Protein AF-A0A316JQT1-F1 (afdb_monomer_lite)

Secondary structure (DSSP, 8-state):
--PPPHHHHHHHHHHHHHHHHHHHHHHHHHS-------TTTS------------------

pLDDT: mean 76.15, std 15.29, range [52.84, 97.88]

Sequence (60 aa):
MNPLPDRTVIIGILATLGLVFALVFWYVRLAPSTEPPMLWKEQPALERPKPLQARPADLI

Structure (mmCIF, N/CA/C/O backbone):
data_AF-A0A316JQT1-F1
#
_entry.id   AF-A0A316JQT1-F1
#
loop_
_atom_site.group_PDB
_atom_site.id
_atom_site.type_symbol
_atom_site.label_atom_id
_atom_site.label_alt_id
_atom_site.label_comp_id
_atom_site.label_asym_id
_atom_site.label_entity_id
_atom_site.label_seq_id
_atom_site.pdbx_PDB_ins_code
_atom_site.Cartn_x
_atom_site.Cartn_y
_atom_site.Cartn_z
_atom_site.occupancy
_atom_site.B_iso_or_equiv
_atom_site.auth_seq_id
_atom_site.auth_comp_id
_atom_site.auth_asym_id
_atom_site.auth_atom_id
_atom_site.pdbx_PDB_model_num
ATOM 1 N N . MET A 1 1 ? 15.552 -15.835 -25.195 1.00 52.84 1 MET A N 1
ATOM 2 C CA . MET A 1 1 ? 14.971 -15.277 -23.955 1.00 52.84 1 ME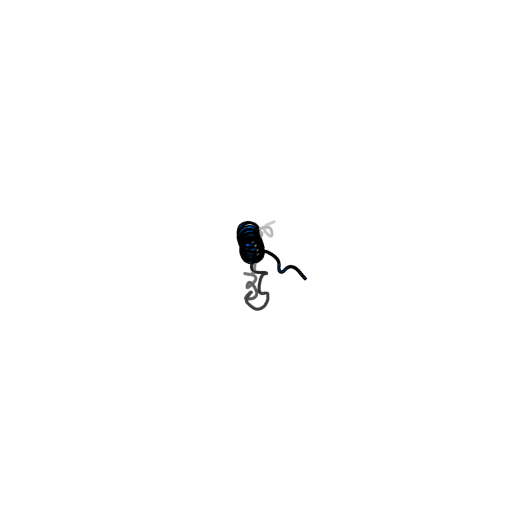T A CA 1
ATOM 3 C C . MET A 1 1 ? 15.080 -13.767 -24.055 1.00 52.84 1 MET A C 1
ATOM 5 O O . MET A 1 1 ? 16.180 -13.254 -23.919 1.00 52.84 1 MET A O 1
ATOM 9 N N . ASN A 1 2 ? 14.001 -13.081 -24.436 1.00 66.56 2 ASN A N 1
ATOM 10 C CA . ASN A 1 2 ? 14.030 -11.630 -24.624 1.00 66.56 2 ASN A CA 1
ATOM 11 C C . ASN A 1 2 ? 13.623 -10.959 -23.302 1.00 66.56 2 ASN A C 1
ATOM 13 O O . ASN A 1 2 ? 12.479 -11.163 -22.885 1.00 66.56 2 ASN A O 1
ATOM 17 N N . PRO A 1 3 ? 14.527 -10.252 -22.603 1.00 74.38 3 PRO A N 1
ATOM 18 C CA . PRO A 1 3 ? 14.170 -9.560 -21.374 1.00 74.38 3 PRO A CA 1
ATOM 19 C C . PRO A 1 3 ? 13.108 -8.501 -21.674 1.00 74.38 3 PRO A C 1
ATOM 21 O O . PRO A 1 3 ? 13.141 -7.843 -22.716 1.00 74.38 3 PRO A O 1
ATOM 24 N N . LEU A 1 4 ? 12.138 -8.359 -20.770 1.00 72.38 4 LEU A N 1
ATOM 25 C CA . LEU A 1 4 ? 11.138 -7.309 -20.905 1.00 72.38 4 LEU A CA 1
ATOM 26 C C . LEU A 1 4 ? 11.832 -5.939 -20.900 1.00 72.38 4 LEU A C 1
ATOM 28 O O . LEU A 1 4 ? 12.839 -5.770 -20.207 1.00 72.38 4 LEU A O 1
ATOM 32 N N . PRO A 1 5 ? 11.290 -4.950 -21.631 1.00 84.25 5 PRO A N 1
ATOM 33 C CA . PRO A 1 5 ? 11.795 -3.590 -21.568 1.00 84.25 5 PRO A CA 1
ATOM 34 C C . PRO A 1 5 ? 11.803 -3.109 -20.115 1.00 84.25 5 PRO A C 1
ATOM 36 O O . PRO A 1 5 ? 10.769 -3.118 -19.449 1.00 84.25 5 PRO A O 1
ATOM 39 N N . ASP A 1 6 ? 12.961 -2.658 -19.644 1.00 86.81 6 ASP A N 1
ATOM 40 C CA . ASP A 1 6 ? 13.186 -2.164 -18.279 1.00 86.81 6 ASP A CA 1
ATOM 41 C C . ASP A 1 6 ? 12.128 -1.125 -17.850 1.00 86.81 6 ASP A C 1
ATOM 43 O O . ASP A 1 6 ? 11.589 -1.147 -16.746 1.00 86.81 6 ASP A O 1
ATOM 47 N N . ARG A 1 7 ? 11.690 -0.300 -18.809 1.00 89.50 7 ARG A N 1
ATOM 48 C CA . ARG A 1 7 ? 10.607 0.680 -18.638 1.00 89.50 7 ARG A CA 1
ATOM 49 C C . ARG A 1 7 ? 9.280 0.047 -18.225 1.00 89.50 7 ARG A C 1
ATOM 51 O O . ARG A 1 7 ? 8.586 0.604 -17.385 1.00 89.50 7 ARG A O 1
ATOM 58 N N . THR A 1 8 ? 8.915 -1.097 -18.797 1.00 91.25 8 THR A N 1
ATOM 59 C CA . THR A 1 8 ? 7.670 -1.802 -18.460 1.00 91.25 8 THR A CA 1
ATOM 60 C C . THR A 1 8 ? 7.719 -2.331 -17.032 1.00 91.25 8 THR A C 1
ATOM 62 O O . THR A 1 8 ? 6.727 -2.233 -16.313 1.00 91.25 8 THR A O 1
ATOM 65 N N . VAL A 1 9 ? 8.878 -2.836 -16.604 1.00 90.50 9 VAL A N 1
ATOM 66 C CA . VAL A 1 9 ? 9.092 -3.309 -15.230 1.00 90.50 9 VAL A CA 1
ATOM 67 C C . VAL A 1 9 ? 8.973 -2.145 -14.248 1.00 90.50 9 VAL A C 1
ATOM 69 O O . VAL A 1 9 ? 8.211 -2.233 -13.287 1.00 90.50 9 VAL A O 1
ATOM 72 N N . ILE A 1 10 ? 9.639 -1.023 -14.534 1.00 94.56 10 ILE A N 1
ATOM 73 C CA . ILE A 1 10 ? 9.569 0.192 -13.710 1.00 94.56 10 ILE A CA 1
ATOM 74 C C . ILE A 1 10 ? 8.128 0.708 -13.613 1.00 94.56 10 ILE A C 1
ATOM 76 O O . ILE A 1 10 ? 7.652 0.994 -12.515 1.00 94.56 10 ILE A O 1
ATOM 80 N N . ILE A 1 11 ? 7.408 0.788 -14.735 1.00 95.88 11 ILE A N 1
ATOM 81 C CA . ILE A 1 11 ? 6.005 1.227 -14.750 1.00 95.88 11 ILE A CA 1
ATOM 82 C C . ILE A 1 11 ? 5.133 0.274 -13.926 1.00 95.88 11 ILE A C 1
ATOM 84 O O . ILE A 1 11 ? 4.305 0.741 -13.148 1.00 95.88 11 ILE A O 1
ATOM 88 N N . GLY A 1 12 ? 5.334 -1.042 -14.040 1.00 95.00 12 GLY A N 1
ATOM 89 C CA . GLY A 1 12 ? 4.608 -2.031 -13.240 1.00 95.00 12 GLY A CA 1
ATOM 90 C C . GLY A 1 12 ? 4.852 -1.868 -11.737 1.00 95.00 12 GLY A C 1
ATOM 91 O O . GLY A 1 12 ? 3.909 -1.892 -10.944 1.00 95.00 12 GLY A O 1
ATOM 92 N N . ILE A 1 13 ? 6.101 -1.624 -11.340 1.00 96.12 13 ILE A N 1
ATOM 93 C CA . ILE A 1 13 ? 6.466 -1.367 -9.942 1.00 96.12 13 ILE A CA 1
ATOM 94 C C . ILE A 1 13 ? 5.813 -0.071 -9.440 1.00 96.12 13 ILE A C 1
ATOM 96 O O . ILE A 1 13 ? 5.159 -0.074 -8.400 1.00 96.12 13 ILE A O 1
ATOM 100 N N . LEU A 1 14 ? 5.912 1.028 -10.191 1.00 97.62 14 LEU A N 1
ATOM 101 C CA . LEU A 1 14 ? 5.297 2.301 -9.800 1.00 97.62 14 LEU A CA 1
ATOM 102 C C . LEU A 1 14 ? 3.767 2.213 -9.728 1.00 97.62 14 LEU A C 1
ATOM 104 O O . LEU A 1 14 ? 3.167 2.762 -8.806 1.00 97.62 14 LEU A O 1
ATOM 108 N N . ALA A 1 15 ? 3.137 1.496 -10.660 1.00 97.50 15 ALA A N 1
ATOM 109 C CA . ALA A 1 15 ? 1.691 1.300 -10.674 1.00 97.50 15 ALA A CA 1
ATOM 110 C C . ALA A 1 15 ? 1.214 0.475 -9.473 1.00 97.50 15 ALA A C 1
ATOM 112 O O . ALA A 1 15 ? 0.242 0.849 -8.820 1.00 97.50 15 ALA A O 1
ATOM 113 N N . THR A 1 16 ? 1.908 -0.619 -9.149 1.00 97.62 16 THR A N 1
ATOM 114 C CA . THR A 1 16 ? 1.564 -1.461 -7.991 1.00 97.62 16 THR A CA 1
ATOM 115 C C . THR A 1 16 ? 1.759 -0.716 -6.672 1.00 97.62 16 THR A C 1
ATOM 117 O O . THR A 1 16 ? 0.852 -0.715 -5.841 1.00 97.62 16 THR A O 1
ATOM 120 N N . LEU A 1 17 ? 2.878 -0.004 -6.504 1.00 97.88 17 LEU A N 1
ATOM 121 C CA . LEU A 1 17 ? 3.130 0.845 -5.333 1.00 97.88 17 LEU A CA 1
ATOM 122 C C . LEU A 1 17 ? 2.078 1.948 -5.189 1.00 97.88 17 LEU A C 1
ATOM 124 O O . LEU A 1 17 ? 1.514 2.126 -4.109 1.00 97.88 17 LEU A O 1
ATOM 128 N N . GLY A 1 18 ? 1.782 2.662 -6.277 1.00 97.50 18 GLY A N 1
ATOM 129 C CA . GLY A 1 18 ? 0.784 3.728 -6.286 1.00 97.50 18 GLY A CA 1
ATOM 130 C C . GLY A 1 18 ? -0.618 3.217 -5.963 1.00 97.50 18 GLY A C 1
ATOM 131 O O . GLY A 1 18 ? -1.328 3.842 -5.178 1.00 97.50 18 GLY A O 1
ATOM 132 N N . LEU A 1 19 ? -1.001 2.058 -6.505 1.00 97.75 19 LEU A N 1
ATOM 133 C CA . LEU A 1 19 ? -2.297 1.439 -6.234 1.00 97.75 19 LEU A CA 1
ATOM 134 C C . LEU A 1 19 ? -2.432 1.028 -4.765 1.00 97.75 19 LEU A C 1
ATOM 136 O O . LEU A 1 19 ? -3.439 1.351 -4.138 1.00 97.75 19 LEU A O 1
ATOM 140 N N . VAL A 1 20 ? -1.423 0.355 -4.201 1.00 97.06 20 VAL A N 1
ATOM 141 C CA . VAL A 1 20 ? -1.424 -0.032 -2.780 1.00 97.06 20 VAL A CA 1
ATOM 142 C C . VAL A 1 20 ? -1.491 1.208 -1.891 1.00 97.06 20 VAL A C 1
ATOM 144 O O . VAL A 1 20 ? -2.304 1.255 -0.969 1.00 97.06 20 VAL A O 1
ATOM 147 N N . PHE A 1 21 ? -0.700 2.239 -2.195 1.00 96.44 21 PHE A N 1
ATOM 148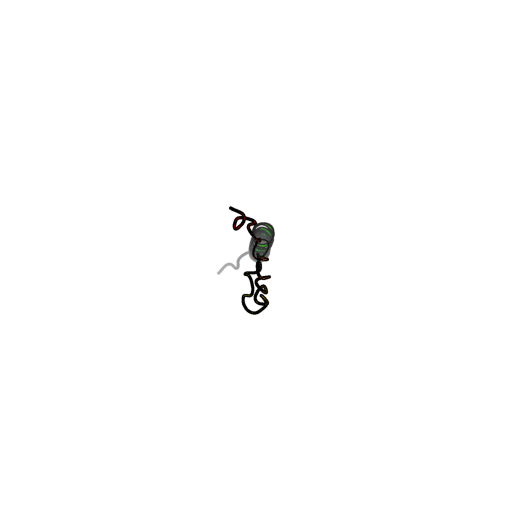 C CA . PHE A 1 21 ? -0.722 3.498 -1.454 1.00 96.44 21 PHE A CA 1
ATOM 149 C C . PHE A 1 21 ? -2.097 4.178 -1.519 1.00 96.44 21 PHE A C 1
ATOM 151 O O . PHE A 1 21 ? -2.634 4.586 -0.489 1.00 96.44 21 PHE A O 1
ATOM 158 N N . ALA A 1 22 ? -2.698 4.248 -2.708 1.00 96.25 22 ALA A N 1
ATOM 159 C CA . ALA A 1 22 ? -4.027 4.815 -2.904 1.00 96.25 22 ALA A CA 1
ATOM 160 C C . ALA A 1 22 ? -5.097 4.040 -2.125 1.00 96.25 22 ALA A C 1
ATOM 162 O O . ALA A 1 22 ? -5.929 4.661 -1.468 1.00 96.25 22 ALA A O 1
ATOM 163 N N . LEU A 1 23 ? -5.053 2.705 -2.144 1.00 95.75 23 LEU A N 1
ATOM 164 C CA . LEU A 1 23 ? -5.983 1.853 -1.399 1.00 95.75 23 LEU A CA 1
ATOM 165 C C . LEU A 1 23 ? -5.871 2.062 0.112 1.00 95.75 23 LEU A C 1
ATOM 167 O O . LEU A 1 23 ? -6.893 2.220 0.774 1.00 95.75 23 LEU A O 1
ATOM 171 N N . VAL A 1 24 ? -4.654 2.105 0.659 1.00 92.88 24 VAL A N 1
ATOM 172 C CA . VAL A 1 24 ? -4.437 2.347 2.095 1.00 92.88 24 VAL A CA 1
ATOM 173 C C . VAL A 1 24 ? -4.914 3.744 2.484 1.00 92.88 2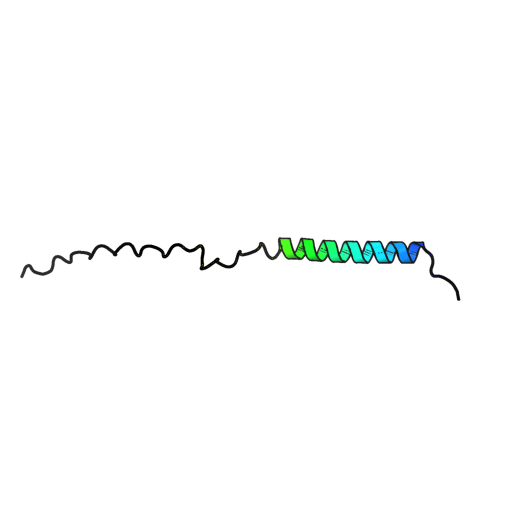4 VAL A C 1
ATOM 175 O O . VAL A 1 24 ? -5.648 3.892 3.460 1.00 92.88 24 VAL A O 1
ATOM 178 N N . PHE A 1 25 ? -4.550 4.765 1.706 1.00 91.62 25 PHE A N 1
ATOM 179 C CA . PHE A 1 25 ? -4.987 6.139 1.948 1.00 91.62 25 PHE A CA 1
ATOM 180 C C . PHE A 1 25 ? -6.514 6.261 1.907 1.00 91.62 25 PHE A C 1
ATOM 182 O O . PHE A 1 25 ? -7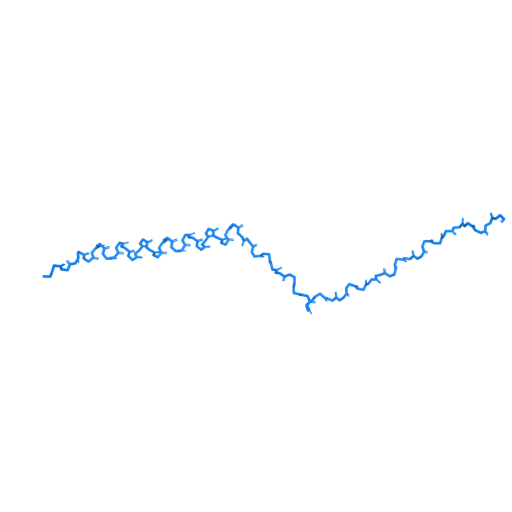.122 6.886 2.777 1.00 91.62 25 PHE A O 1
ATOM 189 N N . TRP A 1 26 ? -7.141 5.621 0.921 1.00 92.00 26 TRP A N 1
ATOM 190 C CA . TRP A 1 26 ? -8.590 5.573 0.781 1.00 92.00 26 TRP A CA 1
ATOM 191 C C . TRP A 1 26 ? -9.255 4.842 1.950 1.00 92.00 26 TRP A C 1
ATOM 193 O O . TRP A 1 26 ? -10.239 5.333 2.497 1.00 92.00 26 TRP A O 1
ATOM 203 N N . TYR A 1 27 ? -8.695 3.710 2.377 1.00 88.56 27 TYR A N 1
ATOM 204 C CA . TYR A 1 27 ? -9.192 2.936 3.511 1.00 88.56 27 TYR A CA 1
ATOM 205 C C . TYR A 1 27 ? -9.142 3.736 4.816 1.00 88.56 27 TYR A C 1
ATOM 207 O O . TYR A 1 27 ? -10.158 3.845 5.495 1.00 88.56 27 TYR A O 1
ATOM 215 N N . VAL A 1 28 ? -8.005 4.366 5.132 1.00 86.38 28 VAL A N 1
ATOM 216 C CA . VAL A 1 28 ? -7.868 5.223 6.325 1.00 86.38 28 VAL A CA 1
ATOM 217 C C . VAL A 1 28 ? -8.834 6.407 6.269 1.00 86.38 28 VAL A C 1
ATOM 219 O O . VAL A 1 28 ? -9.403 6.795 7.288 1.00 86.38 28 VAL A O 1
ATOM 222 N N . ARG A 1 29 ? -9.059 6.971 5.078 1.00 82.44 29 ARG A N 1
ATOM 223 C CA . ARG A 1 29 ? -10.024 8.057 4.893 1.00 82.44 29 ARG A CA 1
ATOM 224 C C . ARG A 1 29 ? -11.475 7.608 5.095 1.00 82.44 29 ARG A C 1
ATOM 226 O O . ARG A 1 29 ? -12.275 8.406 5.577 1.00 82.44 29 ARG A O 1
ATOM 233 N N . LEU A 1 30 ? -11.824 6.379 4.716 1.00 76.12 30 LEU A N 1
ATOM 234 C CA . LEU A 1 30 ? -13.179 5.835 4.867 1.00 76.12 30 LEU A CA 1
ATOM 235 C C . LEU A 1 30 ? -13.465 5.262 6.257 1.00 76.12 30 LEU A C 1
ATOM 237 O O . LEU A 1 30 ? -14.604 5.327 6.712 1.00 76.12 30 LEU A O 1
ATOM 241 N N . ALA A 1 31 ? -12.457 4.705 6.920 1.00 70.62 31 ALA A N 1
ATOM 242 C CA . ALA A 1 31 ? -12.563 4.118 8.246 1.00 70.62 31 ALA A CA 1
ATOM 243 C C . ALA A 1 31 ? -11.638 4.881 9.204 1.00 70.62 31 ALA A C 1
ATOM 245 O O . ALA A 1 31 ? -10.557 4.381 9.535 1.00 70.62 31 ALA A O 1
ATOM 246 N N . PRO A 1 32 ? -12.024 6.096 9.653 1.00 66.31 32 PRO A N 1
ATOM 247 C CA . PRO A 1 32 ? -11.350 6.706 10.788 1.00 66.31 32 PRO A CA 1
ATOM 248 C C . PRO A 1 32 ? -11.414 5.692 11.927 1.00 66.31 32 PRO A C 1
ATOM 250 O O . PRO A 1 32 ? -12.501 5.237 12.272 1.00 66.31 32 PRO A O 1
ATOM 253 N N . SER A 1 33 ? -10.247 5.282 12.430 1.00 64.50 33 SER A N 1
ATOM 254 C CA . SER A 1 33 ? -10.113 4.286 13.492 1.00 64.50 33 SER A CA 1
ATOM 255 C C . SER A 1 33 ? -11.076 4.621 14.627 1.00 64.50 33 SER A C 1
ATOM 257 O O . SER A 1 33 ? -10.809 5.506 15.438 1.00 64.50 33 SER A O 1
ATOM 259 N N . THR A 1 34 ? -12.209 3.924 14.682 1.00 65.94 34 THR A N 1
ATOM 260 C CA . THR A 1 34 ? -13.030 3.836 15.880 1.00 65.94 34 THR A CA 1
ATOM 261 C C . THR A 1 34 ? -12.203 3.010 16.832 1.00 65.94 34 THR A C 1
ATOM 263 O O . THR A 1 34 ? -12.226 1.783 16.760 1.00 65.94 34 THR A O 1
ATOM 266 N N . GLU A 1 35 ? -11.373 3.691 17.617 1.00 65.44 35 GLU A N 1
ATOM 267 C CA . GLU A 1 35 ? -10.592 3.084 18.679 1.00 65.44 35 GLU A CA 1
ATOM 268 C C . GLU A 1 35 ? -11.559 2.192 19.470 1.00 65.44 35 GLU A C 1
ATOM 270 O O . GLU A 1 35 ? -12.522 2.714 20.044 1.00 65.44 35 GLU A O 1
ATOM 275 N N . PRO A 1 36 ? -11.426 0.851 19.394 1.00 68.38 36 PRO A N 1
ATOM 276 C CA . PRO A 1 36 ? -12.331 -0.020 20.116 1.00 68.38 36 PRO A CA 1
ATOM 277 C C . PRO A 1 36 ? -12.177 0.341 21.593 1.00 68.38 36 PRO A C 1
ATOM 279 O O . PRO A 1 36 ? -11.034 0.479 22.047 1.00 68.38 36 PRO A O 1
ATOM 282 N N . PRO A 1 37 ? -13.284 0.559 22.326 1.00 67.56 37 PRO A N 1
ATOM 283 C CA . PRO A 1 37 ? -13.213 1.013 23.702 1.00 67.56 37 PRO A CA 1
ATOM 284 C C . PRO A 1 37 ? -12.298 0.069 24.473 1.00 67.56 37 PRO A C 1
ATOM 286 O O . PRO A 1 37 ? -12.538 -1.136 24.576 1.00 67.56 37 PRO A O 1
ATOM 289 N N . MET A 1 38 ? -11.178 0.610 24.946 1.00 73.25 38 MET A N 1
ATOM 290 C CA . MET A 1 38 ? -10.247 -0.133 25.774 1.00 73.25 38 MET A CA 1
ATOM 291 C C . MET A 1 38 ? -10.920 -0.309 27.133 1.00 73.25 38 MET A C 1
ATOM 293 O O . MET A 1 38 ? -10.771 0.540 28.006 1.00 73.25 38 MET A O 1
ATOM 297 N N . LEU A 1 39 ? -11.650 -1.416 27.305 1.00 70.25 39 LEU A N 1
ATOM 298 C CA . LEU A 1 39 ? -12.420 -1.751 28.515 1.00 70.25 39 LEU A CA 1
ATOM 299 C C . LEU A 1 39 ? -11.583 -1.712 29.811 1.00 70.25 39 LEU A C 1
ATOM 301 O O . LEU A 1 39 ? -12.124 -1.624 30.902 1.00 70.25 39 LEU A O 1
ATOM 305 N N . TRP A 1 40 ? -10.250 -1.765 29.706 1.00 71.94 40 TRP A N 1
ATOM 306 C CA . TRP A 1 40 ? -9.317 -1.657 30.833 1.00 71.94 40 TRP A CA 1
ATOM 307 C C . TRP A 1 40 ? -8.945 -0.208 31.209 1.00 71.94 40 TRP A C 1
ATOM 309 O O . TRP A 1 40 ? -8.389 0.014 32.284 1.00 71.94 40 TRP A O 1
ATOM 319 N N . LYS A 1 41 ? -9.226 0.775 30.339 1.00 61.66 41 LYS A N 1
ATOM 320 C CA . LYS A 1 41 ? -9.095 2.226 30.600 1.00 61.66 41 LYS A CA 1
ATOM 321 C C . LYS A 1 41 ? -10.428 2.880 30.951 1.00 61.66 41 LYS A C 1
ATOM 323 O O . LYS A 1 41 ? -10.433 4.029 31.393 1.00 61.66 41 LYS A O 1
ATOM 328 N N . GLU A 1 42 ? -11.539 2.175 30.760 1.00 63.75 42 GLU A N 1
ATOM 329 C CA . GLU A 1 42 ? -12.813 2.556 31.348 1.00 63.75 42 GLU A CA 1
ATOM 330 C C . GLU A 1 42 ? -12.659 2.421 32.862 1.00 63.75 42 GLU A C 1
ATOM 332 O O . GLU A 1 42 ? -12.733 1.332 33.428 1.00 63.75 42 GLU A O 1
ATOM 337 N N . GLN A 1 43 ? -12.386 3.541 33.542 1.00 65.06 43 GLN A N 1
ATOM 338 C CA . GLN A 1 43 ? -12.696 3.604 34.963 1.00 65.06 43 GLN A CA 1
ATOM 339 C C . GLN A 1 43 ? -14.151 3.153 35.082 1.00 65.06 43 GLN A C 1
ATOM 341 O O . GLN A 1 43 ? -14.966 3.671 34.308 1.00 65.06 43 GLN A O 1
ATOM 346 N N . PRO A 1 44 ? -14.491 2.204 35.980 1.00 61.19 44 PRO A N 1
ATOM 347 C CA . PRO A 1 44 ? -15.885 1.892 36.224 1.00 61.19 44 PRO A CA 1
ATOM 348 C C . PRO A 1 44 ? -16.548 3.234 36.462 1.00 61.19 44 PRO A C 1
ATOM 350 O O . PRO A 1 44 ? -16.121 3.980 37.350 1.00 61.19 44 PRO A O 1
ATOM 353 N N . ALA A 1 45 ? -17.486 3.595 35.584 1.00 61.44 45 ALA A N 1
ATOM 354 C CA . ALA A 1 45 ? -18.296 4.767 35.800 1.00 61.44 45 ALA A CA 1
ATOM 355 C C . ALA A 1 45 ? -18.859 4.540 37.193 1.00 61.44 45 ALA A C 1
ATOM 357 O O . ALA A 1 45 ? -19.629 3.603 37.390 1.00 61.44 45 ALA A O 1
ATOM 358 N N . LEU A 1 46 ? -18.356 5.301 38.171 1.00 58.59 46 LEU A N 1
ATOM 359 C CA . LEU A 1 46 ? -18.948 5.384 39.488 1.00 58.59 46 LEU A CA 1
ATOM 360 C C . LEU A 1 46 ? -20.401 5.676 39.172 1.00 58.59 46 LEU A C 1
ATOM 362 O O . LEU A 1 46 ? -20.716 6.783 38.722 1.00 58.59 46 LEU A O 1
ATOM 366 N N . GLU A 1 47 ? -21.243 4.648 39.278 1.00 59.47 47 GLU A N 1
ATOM 367 C C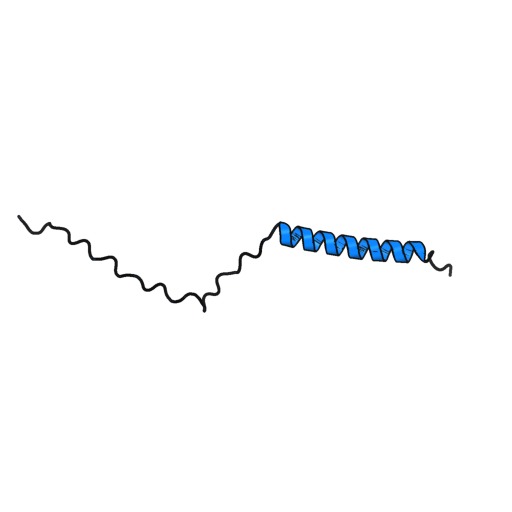A . GLU A 1 47 ? -22.679 4.788 39.242 1.00 59.47 47 GLU A CA 1
ATOM 368 C C . GLU A 1 47 ? -22.940 5.799 40.339 1.00 59.47 47 GLU A C 1
ATOM 370 O O . GLU A 1 47 ? -22.915 5.480 41.527 1.00 59.47 47 GLU A O 1
ATOM 375 N N . ARG A 1 48 ? -23.059 7.074 39.952 1.00 61.88 48 ARG A N 1
ATOM 376 C CA . ARG A 1 48 ? -23.504 8.104 40.868 1.00 61.88 48 ARG A CA 1
ATOM 377 C C . ARG A 1 48 ? -24.830 7.554 41.356 1.00 61.88 48 ARG A C 1
ATOM 379 O O . ARG A 1 48 ? -25.696 7.335 40.502 1.00 61.88 48 ARG A O 1
ATOM 386 N N . PRO A 1 49 ? -24.982 7.275 42.662 1.00 56.38 49 PRO A N 1
ATOM 387 C CA . PRO A 1 49 ? -26.239 6.771 43.160 1.00 56.38 49 PRO A CA 1
ATOM 388 C C . PRO A 1 49 ? -27.266 7.805 42.731 1.00 56.38 49 PRO A C 1
ATOM 390 O O . PRO A 1 49 ? -27.167 8.978 43.099 1.00 56.38 49 PRO A O 1
ATOM 393 N N . LYS A 1 50 ? -28.173 7.395 41.839 1.00 62.28 50 LYS A N 1
ATOM 394 C CA . LYS A 1 50 ? -29.317 8.204 41.440 1.00 62.28 50 LYS A CA 1
ATOM 395 C C . LYS A 1 50 ? -29.949 8.620 42.763 1.00 62.28 50 LYS A C 1
ATOM 397 O O . LYS A 1 50 ? -30.362 7.715 43.491 1.00 62.28 50 LYS A O 1
ATOM 402 N N . PRO A 1 51 ? -29.929 9.914 43.147 1.00 56.75 51 PRO A N 1
ATOM 403 C CA . PRO A 1 51 ? -30.440 10.299 44.446 1.00 56.75 51 PRO A CA 1
ATOM 404 C C . PRO A 1 51 ? -31.873 9.809 44.470 1.00 56.75 51 PRO A C 1
ATOM 406 O O . PRO A 1 51 ? -32.640 10.113 43.552 1.00 56.75 51 PRO A O 1
ATOM 409 N N . LEU A 1 52 ? -32.160 8.943 45.444 1.00 64.88 52 LEU A N 1
ATOM 410 C CA . LEU A 1 52 ? -33.477 8.397 45.699 1.00 64.88 52 LEU A CA 1
ATOM 411 C C . LEU A 1 52 ? -34.412 9.600 45.703 1.00 64.88 52 LEU A C 1
ATOM 413 O O . LEU A 1 52 ? -34.360 10.430 46.609 1.00 64.88 52 LEU A O 1
ATOM 417 N N . GLN A 1 53 ? -35.153 9.760 44.609 1.00 61.50 53 GLN A N 1
ATOM 418 C CA . GLN A 1 53 ? -36.095 10.843 44.426 1.00 61.50 53 GLN A CA 1
ATOM 419 C C . GLN A 1 53 ? -37.133 10.620 45.517 1.00 61.50 53 GLN A C 1
ATOM 421 O O . GLN A 1 53 ? -37.978 9.737 45.390 1.00 61.50 53 GLN A O 1
ATOM 426 N N . ALA A 1 54 ? -36.969 11.328 46.637 1.00 62.66 54 ALA A N 1
ATOM 427 C CA . ALA A 1 54 ? -37.859 11.255 47.775 1.00 62.66 54 ALA A CA 1
ATOM 428 C C . ALA A 1 54 ? -39.249 11.579 47.244 1.00 62.66 54 ALA A C 1
ATOM 430 O O . ALA A 1 54 ? -39.525 12.708 46.845 1.00 62.66 54 ALA A O 1
ATOM 431 N N . ARG A 1 55 ? -40.083 10.548 47.140 1.00 59.84 55 ARG A N 1
ATOM 432 C CA . ARG A 1 55 ? -41.482 10.674 46.775 1.00 59.84 55 ARG A CA 1
ATOM 433 C C . ARG A 1 55 ? -42.194 11.152 48.043 1.00 59.84 55 ARG A C 1
ATOM 435 O O . ARG A 1 55 ? -42.263 10.373 48.992 1.00 59.84 55 ARG A O 1
ATOM 442 N N . PRO A 1 56 ? -42.705 12.394 48.106 1.00 60.38 56 PRO A N 1
ATOM 443 C CA . PRO A 1 56 ? -43.526 12.824 49.225 1.00 60.38 56 PRO A CA 1
ATOM 444 C C . PRO A 1 56 ? -44.912 12.201 49.032 1.00 60.38 56 PRO A C 1
ATOM 446 O O . PRO A 1 56 ? -45.766 12.766 48.357 1.00 60.38 56 PRO A O 1
ATOM 449 N N . ALA A 1 57 ? -45.104 10.977 49.522 1.00 61.88 57 ALA A N 1
ATOM 450 C CA . ALA A 1 57 ? -46.395 10.294 49.449 1.00 61.88 57 ALA A CA 1
ATOM 451 C C . ALA A 1 57 ? -46.727 9.478 50.707 1.00 61.88 57 ALA A C 1
ATOM 453 O O . ALA A 1 57 ? -47.486 8.525 50.607 1.00 61.88 57 ALA A O 1
ATOM 454 N N . ASP A 1 58 ? -46.201 9.877 51.867 1.00 58.28 58 ASP A N 1
ATOM 455 C CA . ASP A 1 58 ? -46.665 9.407 53.183 1.00 58.28 58 ASP A CA 1
ATOM 456 C C . ASP A 1 58 ? -47.207 10.592 53.993 1.00 58.28 58 ASP A C 1
ATOM 458 O O . ASP A 1 58 ? -46.760 10.908 55.093 1.00 58.28 58 ASP A O 1
ATOM 462 N N . LEU A 1 59 ? -48.147 11.316 53.387 1.00 61.47 59 LEU A N 1
ATOM 463 C CA . LEU A 1 59 ? -48.989 12.276 54.089 1.00 61.47 59 LEU A CA 1
ATOM 464 C C . LEU A 1 59 ? -50.422 12.090 53.595 1.00 61.47 59 LEU A C 1
ATOM 466 O O . LEU A 1 59 ? -50.871 12.869 52.761 1.00 6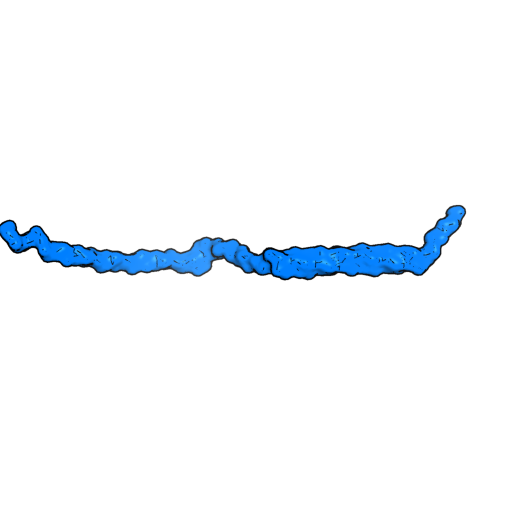1.47 59 LEU A O 1
ATOM 470 N N . ILE A 1 60 ? -51.063 11.007 54.049 1.00 54.12 60 ILE A N 1
ATOM 471 C CA . ILE A 1 60 ? -52.511 10.795 54.244 1.00 54.12 60 ILE A CA 1
ATOM 472 C C . ILE A 1 60 ? -52.659 9.645 55.246 1.00 54.12 60 ILE A C 1
ATOM 474 O O . ILE A 1 60 ? -52.025 8.593 55.015 1.00 54.12 60 ILE A O 1
#

Foldseek 3Di:
DDDDDPVVVVVVVVVVVVVVVVVVVVVCVVCVPPPDPPPVPPPPPPPPPPPPPPDPDPDD

Radius of gyration: 30.88 Å; chains: 1; bounding box: 68×28×79 Å